Protein AF-A0A5C7ZBR4-F1 (afdb_monomer)

Sequence (123 aa):
MKKLVLSALCVSVFLFSCASVSDESISETSKISENQARTSSITKTTEMINFESALKKYLQNKPYFDDAKLKEESENELRLNATKLLVAIGAPESEIKENESNINTLIPFALKKYSAFLNAAKN

pLDDT: mean 80.07, std 23.07, range [38.62, 98.75]

Foldseek 3Di:
DDDDDDDDDDDDDDDDDDDDDDDDDDDDDDDPDPPPPPPPDDPDDPLRVQLVVLVVLLVVCVVVCVPVVSNVVSLVSNLVSLLVQCVVLPNDPVVNVVQSVDSVRSVVVSVVSVVVSSVVVRD

Nearest PDB structures (foldseek):
  2l7a-assembly1_A  TM=4.547E-01  e=4.548E+00  Mus musculus
  2cpt-assembly1_A  TM=4.479E-01  e=7.033E+00  Homo sapiens

Secondary structure (DSSP, 8-state):
---------------------------------S-----------HHHHHHHHHHHHHHHHGGGTTSHHHHHHHHHHHHHHHHHHHHHTT--HHHHHHHHT-HHHHHHHHHHHHHHHHHHTT-

Radius of gyration: 25.67 Å; Cα contacts (8 Å, |Δi|>4): 63; chains: 1; bounding box: 41×56×72 Å

Solvent-accessible surface area (backbone atoms only — not comparable to full-atom values): 7970 Å² total; per-residue (Å²): 138,89,80,86,84,85,86,85,86,86,83,86,84,82,85,87,77,88,81,90,82,88,84,90,76,94,74,95,71,92,76,80,71,94,72,75,70,83,69,74,76,74,81,76,51,71,44,54,52,46,27,54,51,31,49,51,50,36,64,69,45,54,89,54,46,86,41,62,65,63,38,52,53,37,51,52,51,30,44,55,27,40,51,52,28,38,56,74,73,66,52,57,68,68,64,48,64,77,24,61,86,44,67,85,49,29,54,62,48,42,53,53,55,50,52,52,50,57,57,57,75,65,111

Structure (mmCIF, N/CA/C/O backbone):
data_AF-A0A5C7ZBR4-F1
#
_entry.id   AF-A0A5C7ZBR4-F1
#
loop_
_atom_site.group_PDB
_atom_site.id
_atom_site.type_symbol
_atom_site.label_atom_id
_atom_site.label_alt_id
_atom_site.label_comp_id
_atom_site.label_asym_id
_atom_site.label_entity_id
_atom_site.label_seq_id
_atom_site.pdbx_PDB_ins_code
_atom_site.Cartn_x
_atom_site.Cartn_y
_atom_site.Cartn_z
_atom_site.occupancy
_atom_site.B_iso_or_equiv
_atom_site.auth_seq_id
_atom_site.auth_comp_id
_atom_site.auth_asym_id
_atom_site.auth_atom_id
_atom_site.pdbx_PDB_model_num
ATOM 1 N N . MET A 1 1 ? 25.510 33.690 -44.869 1.00 43.75 1 MET A N 1
ATOM 2 C CA . MET A 1 1 ? 25.964 32.973 -43.656 1.00 43.75 1 MET A CA 1
ATOM 3 C C . MET A 1 1 ? 25.174 33.511 -42.473 1.00 43.75 1 MET A C 1
ATOM 5 O O . MET A 1 1 ? 25.271 34.697 -42.199 1.00 43.75 1 MET A O 1
ATOM 9 N N . LYS A 1 2 ? 24.320 32.694 -41.845 1.00 45.31 2 LYS A N 1
ATOM 10 C CA . LYS A 1 2 ? 23.547 33.078 -40.653 1.00 45.31 2 LYS A CA 1
ATOM 11 C C . LYS A 1 2 ? 24.220 32.456 -39.430 1.00 45.31 2 LYS A C 1
ATOM 13 O O . LYS A 1 2 ? 24.332 31.237 -39.372 1.00 45.31 2 LYS A O 1
ATOM 18 N N . LYS A 1 3 ? 24.653 33.280 -38.476 1.00 46.91 3 LYS A N 1
ATOM 19 C CA . LYS A 1 3 ? 24.965 32.855 -37.106 1.00 46.91 3 LYS A CA 1
ATOM 20 C C . LYS A 1 3 ? 24.316 33.846 -36.142 1.00 46.91 3 LYS A C 1
ATOM 22 O O . LYS A 1 3 ? 24.817 34.940 -35.927 1.00 46.91 3 LYS A O 1
ATOM 27 N N . LEU A 1 4 ? 23.155 33.445 -35.636 1.00 48.69 4 LEU A N 1
ATOM 28 C CA . LEU A 1 4 ? 22.665 33.813 -34.311 1.00 48.69 4 LEU A CA 1
ATOM 29 C C . LEU A 1 4 ? 23.442 32.953 -33.306 1.00 48.69 4 LEU A C 1
ATOM 31 O O . LEU A 1 4 ? 23.674 31.791 -33.618 1.00 48.69 4 LEU A O 1
ATOM 35 N N . VAL A 1 5 ? 23.834 33.490 -32.151 1.00 53.19 5 VAL A N 1
ATOM 36 C CA . VAL A 1 5 ? 23.313 33.077 -30.832 1.00 53.19 5 VAL A CA 1
ATOM 37 C C . VAL A 1 5 ? 23.733 34.137 -29.805 1.00 53.19 5 VAL A C 1
ATOM 39 O O . VAL A 1 5 ? 24.883 34.554 -29.719 1.00 53.19 5 VAL A O 1
ATOM 42 N N . LEU A 1 6 ? 22.712 34.575 -29.081 1.00 47.19 6 LEU A N 1
ATOM 43 C CA . LEU A 1 6 ? 22.623 35.593 -28.050 1.00 47.19 6 LEU A CA 1
ATOM 44 C C . LEU A 1 6 ? 23.263 35.083 -26.743 1.00 47.19 6 LEU A C 1
ATOM 46 O O . LEU A 1 6 ? 22.857 34.041 -26.233 1.00 47.19 6 LEU A O 1
ATOM 50 N N . SER A 1 7 ? 24.246 35.797 -26.191 1.00 48.00 7 SER A N 1
ATOM 51 C CA . SER A 1 7 ? 24.806 35.511 -24.864 1.00 48.00 7 SER A CA 1
ATOM 52 C C . SER A 1 7 ? 23.963 36.194 -23.782 1.00 48.00 7 SER A C 1
ATOM 54 O O . SER A 1 7 ? 24.008 37.416 -23.646 1.00 48.00 7 SER A O 1
ATOM 56 N N . ALA A 1 8 ? 23.205 35.420 -23.006 1.00 54.12 8 ALA A N 1
ATOM 57 C CA . ALA A 1 8 ? 22.536 35.890 -21.796 1.00 54.12 8 ALA A CA 1
ATOM 58 C C . ALA A 1 8 ? 23.383 35.507 -20.573 1.00 54.12 8 ALA A C 1
ATOM 60 O O . ALA A 1 8 ? 23.456 34.337 -20.204 1.00 54.12 8 ALA A O 1
ATOM 61 N N . LEU A 1 9 ? 24.044 36.495 -19.968 1.00 43.78 9 LEU A N 1
ATOM 62 C CA . LEU A 1 9 ? 24.773 36.360 -18.709 1.00 43.78 9 LEU A CA 1
ATOM 63 C C . LEU A 1 9 ? 23.954 37.074 -17.621 1.00 43.78 9 LEU A C 1
ATOM 65 O O . LEU A 1 9 ? 23.946 38.300 -17.556 1.00 43.78 9 LEU A O 1
ATOM 69 N N . CYS A 1 10 ? 23.237 36.320 -16.788 1.00 52.84 10 CYS A N 1
ATOM 70 C CA . CYS A 1 10 ? 22.534 36.849 -15.617 1.00 52.84 10 CYS A CA 1
ATOM 71 C C . CYS A 1 10 ? 23.043 36.134 -14.367 1.00 52.84 10 CYS A C 1
ATOM 73 O O . CYS A 1 10 ? 22.626 35.017 -14.078 1.00 52.84 10 CYS A O 1
ATOM 75 N N . VAL A 1 11 ? 23.929 36.788 -13.615 1.00 47.16 11 VAL A N 1
ATOM 76 C CA . VAL A 1 11 ? 24.245 36.411 -12.233 1.00 47.16 11 VAL A CA 1
ATOM 77 C C . VAL A 1 11 ? 24.292 37.696 -11.414 1.00 47.16 11 VAL A C 1
ATOM 79 O O . VAL A 1 11 ? 25.316 38.368 -11.345 1.00 47.16 11 VAL A O 1
ATOM 82 N N . SER A 1 12 ? 23.162 38.072 -10.820 1.00 59.16 12 SER A N 1
ATOM 83 C CA . SER A 1 12 ? 23.120 39.088 -9.768 1.00 59.16 12 SER A CA 1
ATOM 84 C C . SER A 1 12 ? 23.246 38.385 -8.419 1.00 59.16 12 SER A C 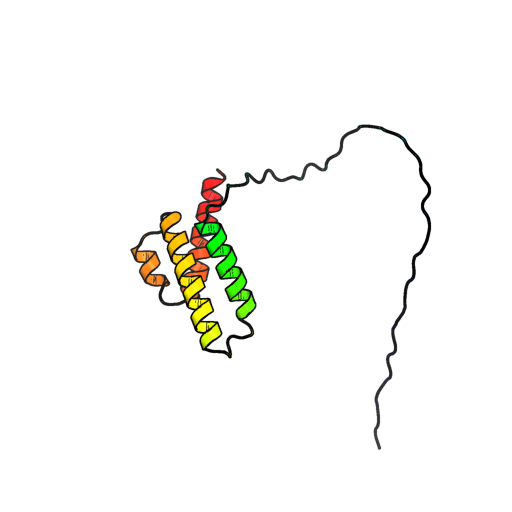1
ATOM 86 O O . SER A 1 12 ? 22.289 37.788 -7.925 1.00 59.16 12 SER A O 1
ATOM 88 N N . VAL A 1 13 ? 24.446 38.437 -7.847 1.00 54.09 13 VAL A N 1
ATOM 89 C CA . VAL A 1 13 ? 24.728 38.055 -6.462 1.00 54.09 13 VAL A CA 1
ATOM 90 C C . VAL A 1 13 ? 24.175 39.153 -5.550 1.00 54.09 13 VAL A C 1
ATOM 92 O O . VAL A 1 13 ? 24.708 40.259 -5.532 1.00 54.09 13 VAL A O 1
ATOM 95 N N . PHE A 1 14 ? 23.118 38.864 -4.791 1.00 52.59 14 PHE A N 1
ATOM 96 C CA . PHE A 1 14 ? 22.697 39.710 -3.672 1.00 52.59 14 PHE A CA 1
ATOM 97 C C . PHE A 1 14 ? 23.354 39.199 -2.387 1.00 52.59 14 PHE A C 1
ATOM 99 O O . PHE A 1 14 ? 22.960 38.172 -1.840 1.00 52.59 14 PHE A O 1
ATOM 106 N N . LEU A 1 15 ? 24.372 39.923 -1.920 1.00 53.72 15 LEU A N 1
ATOM 107 C CA . LEU A 1 15 ? 24.908 39.813 -0.566 1.00 53.72 15 LEU A CA 1
ATOM 108 C C . LEU A 1 15 ? 24.113 40.769 0.330 1.00 53.72 15 LEU A C 1
ATOM 110 O O . LEU A 1 15 ? 24.258 41.982 0.198 1.00 53.72 15 LEU A O 1
ATOM 114 N N . PHE A 1 16 ? 23.303 40.239 1.246 1.00 46.59 16 PHE A N 1
ATOM 115 C CA . PHE A 1 16 ? 22.821 41.009 2.392 1.00 46.59 16 PHE A CA 1
ATOM 116 C C . PHE A 1 16 ? 23.576 40.555 3.634 1.00 46.59 16 PHE A C 1
ATOM 118 O O . PHE A 1 16 ? 23.461 39.413 4.071 1.00 46.59 16 PHE A O 1
ATOM 125 N N . SER A 1 17 ? 24.371 41.477 4.165 1.00 44.19 17 SER A N 1
ATOM 126 C CA . SER A 1 17 ? 25.043 41.369 5.449 1.00 44.19 17 SER A CA 1
ATOM 127 C C . SER A 1 17 ? 24.625 42.552 6.321 1.00 44.19 17 SER A C 1
ATOM 129 O O . SER A 1 17 ? 24.421 43.651 5.802 1.00 44.19 17 SER A O 1
ATOM 131 N N . CYS A 1 18 ? 24.601 42.294 7.630 1.00 49.50 18 CYS A N 1
ATOM 132 C CA . CYS A 1 18 ? 24.458 43.220 8.762 1.00 49.50 18 CYS A CA 1
ATOM 133 C C . CYS A 1 18 ? 23.023 43.735 9.025 1.00 49.50 18 CYS A C 1
ATOM 135 O O . CYS A 1 18 ? 22.294 44.065 8.105 1.00 49.50 18 CYS A O 1
ATOM 137 N N . ALA A 1 19 ? 22.531 43.846 10.260 1.00 52.59 19 ALA A N 1
ATOM 138 C CA . ALA A 1 19 ? 23.201 43.915 11.554 1.00 52.59 19 ALA A CA 1
ATOM 139 C C . ALA A 1 19 ? 22.295 43.368 12.673 1.00 52.59 19 ALA A C 1
ATOM 141 O O . ALA A 1 19 ? 21.071 43.455 12.604 1.00 52.59 19 ALA A O 1
ATOM 142 N N . SER A 1 20 ? 22.914 42.847 13.726 1.00 59.03 20 SER A N 1
ATOM 143 C CA . SER A 1 20 ? 22.294 42.611 15.028 1.00 59.03 20 SER A CA 1
ATOM 144 C C . SER A 1 20 ? 22.244 43.909 15.841 1.00 59.03 20 SER A C 1
ATOM 146 O O . SER A 1 20 ? 23.280 44.550 16.017 1.00 59.03 20 SER A O 1
ATOM 148 N N . VAL A 1 21 ? 21.078 44.249 16.399 1.00 55.59 21 VAL A N 1
ATOM 149 C CA . VAL A 1 21 ? 20.973 45.078 17.609 1.00 55.59 21 VAL A CA 1
ATOM 150 C C . VAL A 1 21 ? 19.829 44.547 18.475 1.00 55.59 21 VAL A C 1
ATOM 152 O O . VAL A 1 21 ? 18.750 44.234 17.975 1.00 55.59 21 VAL A O 1
ATOM 155 N N . SER A 1 22 ? 20.139 44.361 19.752 1.00 53.97 22 SER A N 1
ATOM 156 C CA . SER A 1 22 ? 19.286 43.810 20.801 1.00 53.97 22 SER A CA 1
ATOM 157 C C . SER A 1 22 ? 18.257 44.828 21.288 1.00 53.97 22 SER A C 1
ATOM 159 O O . SER A 1 22 ? 18.590 46.004 21.381 1.00 53.97 22 SER A O 1
ATOM 161 N N . ASP A 1 23 ? 17.083 44.362 21.718 1.00 45.22 23 ASP A N 1
ATOM 162 C CA . ASP A 1 23 ? 16.461 44.894 22.933 1.00 45.22 23 ASP A CA 1
ATOM 163 C C . ASP A 1 23 ? 15.544 43.846 23.578 1.00 45.22 23 AS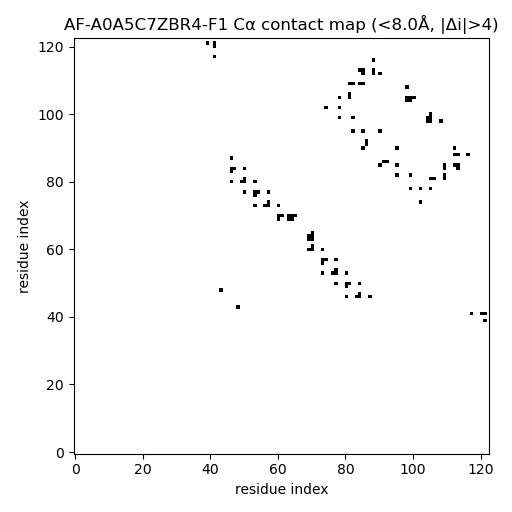P A C 1
ATOM 165 O O . ASP A 1 23 ? 14.766 43.155 22.917 1.00 45.22 23 ASP A O 1
ATOM 169 N N . GLU A 1 24 ? 15.70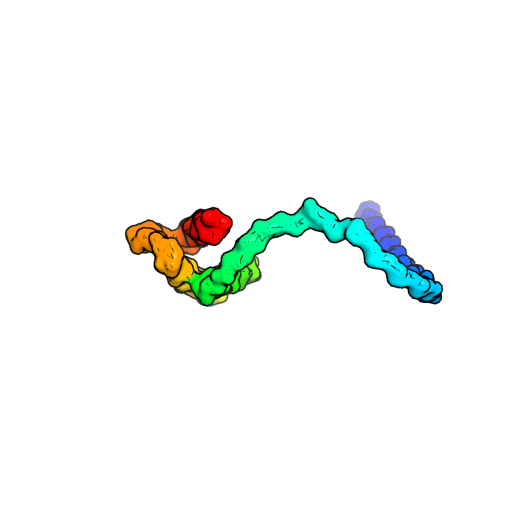2 43.702 24.887 1.00 52.59 24 GLU A N 1
ATOM 170 C CA . GLU A 1 24 ? 14.951 42.811 25.760 1.00 52.59 24 GLU A CA 1
ATOM 171 C C . GLU A 1 24 ? 13.662 43.516 26.197 1.00 52.59 24 GLU A C 1
ATOM 173 O O . GLU A 1 24 ? 13.703 44.589 26.788 1.00 52.59 24 GLU A O 1
ATOM 178 N N . SER A 1 25 ? 12.498 42.915 25.949 1.00 42.81 25 SER A N 1
ATOM 179 C CA . SER A 1 25 ? 11.339 43.112 26.825 1.00 42.81 25 SER A CA 1
ATOM 180 C C . SER A 1 25 ? 10.380 41.931 26.715 1.00 42.81 25 SER A C 1
ATOM 182 O O . SER A 1 25 ? 9.845 41.596 25.659 1.00 42.81 25 SER A O 1
ATOM 184 N N . ILE A 1 26 ? 10.191 41.273 27.854 1.00 52.34 26 ILE A N 1
ATOM 185 C CA . ILE A 1 26 ? 9.125 40.310 28.091 1.00 52.34 26 ILE A CA 1
ATOM 186 C C . ILE A 1 26 ? 7.799 41.073 28.022 1.00 52.34 26 ILE A C 1
ATOM 188 O O . ILE A 1 26 ? 7.562 41.984 28.814 1.00 52.34 26 ILE A O 1
ATOM 192 N N . SER A 1 27 ? 6.905 40.668 27.125 1.00 43.00 27 SER A N 1
ATOM 193 C CA . SER A 1 27 ? 5.474 40.880 27.318 1.00 43.00 27 SER A CA 1
ATOM 194 C C . SER A 1 27 ? 4.712 39.704 26.731 1.00 43.00 27 SER A C 1
ATOM 196 O O . SER A 1 27 ? 4.585 39.517 25.522 1.00 43.00 27 SER A O 1
ATOM 198 N N . GLU A 1 28 ? 4.261 38.861 27.644 1.00 50.53 28 GLU A N 1
ATOM 199 C CA . GLU A 1 28 ? 3.292 37.812 27.412 1.00 50.53 28 GLU A CA 1
ATOM 200 C C . GLU A 1 28 ? 1.980 38.470 26.962 1.00 50.53 28 GLU A C 1
ATOM 202 O O . GLU A 1 28 ? 1.319 39.160 27.734 1.00 50.53 28 GLU A O 1
ATOM 207 N N . THR A 1 29 ? 1.591 38.306 25.699 1.00 38.62 29 THR A N 1
ATOM 208 C CA . THR A 1 29 ? 0.176 38.362 25.309 1.00 38.62 29 THR A CA 1
ATOM 209 C C . THR A 1 29 ? -0.040 37.716 23.948 1.00 38.62 29 THR A C 1
ATOM 211 O O . THR A 1 29 ? 0.272 38.261 22.895 1.00 38.62 29 THR A O 1
ATOM 214 N N . SER A 1 30 ? -0.594 36.507 24.023 1.00 47.53 30 SER A N 1
ATOM 215 C CA . SER A 1 30 ? -1.668 35.984 23.180 1.00 47.53 30 SER A CA 1
ATOM 216 C C . SER A 1 30 ? -1.801 36.574 21.772 1.00 47.53 30 SER A C 1
ATOM 218 O O . SER A 1 30 ? -2.355 37.657 21.580 1.00 47.53 30 SER A O 1
ATOM 220 N N . LYS A 1 31 ? -1.373 35.775 20.791 1.00 44.34 31 LYS A N 1
ATOM 221 C CA . LYS A 1 31 ? -2.132 35.426 19.576 1.00 44.34 31 LYS A CA 1
ATOM 222 C C . LYS A 1 31 ? -1.364 34.332 18.838 1.00 44.34 31 LYS A C 1
ATOM 224 O O . LYS A 1 31 ? -0.792 34.536 17.770 1.00 44.34 31 LYS A O 1
ATOM 229 N N . ILE A 1 32 ? -1.342 33.142 19.440 1.00 42.53 32 ILE A N 1
ATOM 230 C CA . ILE A 1 32 ? -1.126 31.925 18.660 1.00 42.53 32 ILE A CA 1
ATOM 231 C C . ILE A 1 32 ? -2.352 31.833 17.760 1.00 42.53 32 ILE A C 1
ATOM 233 O O . ILE A 1 32 ? -3.463 31.623 18.234 1.00 42.53 32 ILE A O 1
ATOM 237 N N . SER A 1 33 ? -2.123 32.119 16.483 1.00 40.44 33 SER A N 1
ATOM 238 C CA . SER A 1 33 ? -3.060 31.949 15.382 1.00 40.44 33 SER A CA 1
ATOM 239 C C . SER A 1 33 ? -3.931 30.707 15.598 1.00 40.44 33 SER A C 1
ATOM 241 O O . SER A 1 33 ? -3.435 29.577 15.609 1.00 40.44 33 SER A O 1
ATOM 243 N N . GLU A 1 34 ? -5.229 30.942 15.792 1.00 42.47 34 GLU A N 1
ATOM 244 C CA . GLU A 1 34 ? -6.303 29.952 15.840 1.00 42.47 34 GLU A CA 1
ATOM 245 C C . GLU A 1 34 ? -6.469 29.293 14.464 1.00 42.47 34 GLU A C 1
ATOM 247 O O . GLU A 1 34 ? -7.444 29.505 13.753 1.00 42.47 34 GLU A O 1
ATOM 252 N N . ASN A 1 35 ? -5.479 28.512 14.045 1.00 44.00 35 ASN A N 1
ATOM 253 C CA . ASN A 1 35 ? -5.615 27.612 12.905 1.00 44.00 35 ASN A CA 1
ATOM 254 C C . ASN A 1 35 ? -4.774 26.345 13.057 1.00 44.00 35 ASN A C 1
ATOM 256 O O . ASN A 1 35 ? -4.468 25.658 12.081 1.00 44.00 35 ASN A O 1
ATOM 260 N N . GLN A 1 36 ? -4.449 25.972 14.298 1.00 42.41 36 GLN A N 1
ATOM 261 C CA . GLN A 1 36 ? -4.124 24.587 14.593 1.00 42.41 36 GLN A CA 1
ATOM 262 C C . GLN A 1 36 ? -5.434 23.801 14.548 1.00 42.41 36 GLN A C 1
ATOM 264 O O . GLN A 1 36 ? -6.057 23.515 15.571 1.00 42.41 36 GLN A O 1
ATOM 269 N N . ALA A 1 37 ? -5.875 23.498 13.322 1.00 44.38 37 ALA A N 1
ATOM 270 C CA . ALA A 1 37 ? -6.864 22.473 13.062 1.00 44.38 37 ALA A CA 1
ATOM 271 C C . ALA A 1 37 ? -6.500 21.287 13.952 1.00 44.38 37 ALA A C 1
ATOM 273 O O . ALA A 1 37 ? -5.393 20.750 13.858 1.00 44.38 37 ALA A O 1
ATOM 274 N N . ARG A 1 38 ? -7.403 20.966 14.878 1.00 43.62 38 ARG A N 1
ATOM 275 C CA . ARG A 1 38 ? -7.296 19.856 15.817 1.00 43.62 38 ARG A CA 1
ATOM 276 C C . ARG A 1 38 ? -7.168 18.580 14.987 1.00 43.62 38 ARG A C 1
ATOM 278 O O . ARG A 1 38 ? -8.147 17.926 14.647 1.00 43.62 38 ARG A O 1
ATOM 285 N N . THR A 1 39 ? -5.951 18.257 14.581 1.00 46.38 39 THR A N 1
ATOM 286 C CA . THR A 1 39 ? -5.634 16.960 14.018 1.00 46.38 39 THR A CA 1
ATOM 287 C C . THR A 1 39 ? -5.608 16.044 15.223 1.00 46.38 39 THR A C 1
ATOM 289 O O . THR A 1 39 ? -4.646 16.014 15.981 1.00 46.38 39 THR A O 1
ATOM 292 N N . SER A 1 40 ? -6.722 15.352 15.461 1.00 52.41 40 SER A N 1
ATOM 293 C CA . SER A 1 40 ? -6.682 14.114 16.231 1.00 52.41 40 SER A CA 1
ATOM 294 C C . SER A 1 40 ? -5.607 13.251 15.571 1.00 52.41 40 SER A C 1
ATOM 296 O O . SER A 1 40 ? -5.785 12.778 14.441 1.00 52.41 40 SER A O 1
ATOM 298 N N . SER A 1 41 ? -4.418 13.190 16.177 1.00 62.78 41 SER A N 1
ATOM 299 C CA . SER A 1 41 ? -3.325 12.403 15.631 1.00 62.78 41 SER A CA 1
ATOM 300 C C . SER A 1 41 ? -3.615 10.960 16.001 1.00 62.78 41 SER A C 1
ATOM 302 O O . SER A 1 41 ? -3.350 10.533 17.123 1.00 62.78 41 SER A O 1
ATOM 304 N N . ILE A 1 42 ? -4.194 10.211 15.069 1.00 73.56 42 ILE A N 1
ATOM 305 C CA . ILE A 1 42 ? -4.254 8.760 15.204 1.00 73.56 42 ILE A CA 1
ATOM 306 C C . ILE A 1 42 ? -2.808 8.273 15.321 1.00 73.56 42 ILE A C 1
ATOM 308 O O . ILE A 1 42 ? -1.988 8.538 14.436 1.00 73.56 42 ILE A O 1
ATOM 312 N N . THR A 1 43 ? -2.484 7.579 16.411 1.00 87.56 43 THR A N 1
ATOM 313 C CA . THR A 1 43 ? -1.216 6.859 16.519 1.00 87.56 43 THR A CA 1
ATOM 314 C C . THR A 1 43 ? -1.179 5.811 15.410 1.00 87.56 43 THR A C 1
ATOM 316 O O . THR A 1 43 ? -1.993 4.889 15.394 1.00 87.56 43 THR A O 1
ATOM 319 N N . LYS A 1 44 ? -0.270 5.978 14.443 1.00 89.88 44 LYS A N 1
ATOM 320 C CA . LYS A 1 44 ? -0.144 5.053 13.311 1.00 89.88 44 LYS A CA 1
ATOM 321 C C . LYS A 1 44 ? 0.328 3.685 13.796 1.00 89.88 44 LYS A C 1
ATOM 323 O O . LYS A 1 44 ? 1.245 3.604 14.611 1.00 89.88 44 LYS A O 1
ATOM 328 N N . THR A 1 45 ? -0.261 2.622 13.254 1.00 95.00 45 THR A N 1
ATOM 329 C CA . THR A 1 45 ? 0.233 1.259 13.477 1.00 95.00 45 THR A CA 1
ATOM 330 C C . THR A 1 45 ? 1.492 0.997 12.650 1.00 95.00 45 THR A C 1
ATOM 332 O O . THR A 1 45 ? 1.805 1.727 11.703 1.00 95.00 45 THR A O 1
ATOM 335 N N . THR A 1 46 ? 2.210 -0.076 12.976 1.00 97.62 46 THR A N 1
ATOM 336 C C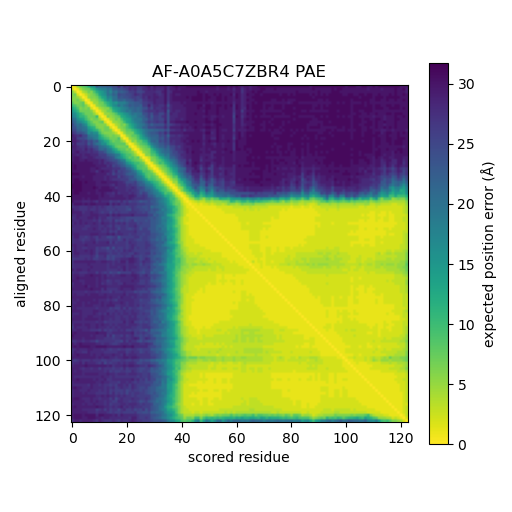A . THR A 1 46 ? 3.383 -0.519 12.214 1.00 97.62 46 THR A CA 1
ATOM 337 C C . THR A 1 46 ? 3.042 -0.790 10.746 1.00 97.62 46 THR A C 1
ATOM 339 O O . THR A 1 46 ? 3.796 -0.399 9.861 1.00 97.62 46 THR A O 1
ATOM 342 N N . GLU A 1 47 ? 1.887 -1.388 10.457 1.00 98.25 47 GLU A N 1
ATOM 343 C CA . GLU A 1 47 ? 1.434 -1.689 9.095 1.00 98.25 47 GLU A CA 1
ATOM 344 C C . GLU A 1 47 ? 1.179 -0.417 8.282 1.00 98.25 47 GLU A C 1
ATOM 346 O O . GLU A 1 47 ? 1.524 -0.369 7.103 1.00 98.25 47 GLU A O 1
ATOM 351 N N . MET A 1 48 ? 0.642 0.635 8.911 1.00 97.88 48 MET A N 1
ATOM 352 C CA . MET A 1 48 ? 0.467 1.941 8.266 1.00 97.88 48 MET A CA 1
ATOM 353 C C . MET A 1 48 ? 1.810 2.556 7.886 1.00 97.88 48 MET A C 1
ATOM 355 O O . MET A 1 48 ? 1.997 2.986 6.751 1.00 97.88 48 MET A O 1
ATOM 359 N N . ILE A 1 49 ? 2.756 2.561 8.826 1.00 97.88 49 ILE A N 1
ATOM 360 C CA . ILE A 1 49 ? 4.097 3.114 8.614 1.00 97.88 49 ILE A CA 1
ATOM 361 C C . ILE A 1 49 ? 4.823 2.338 7.507 1.00 97.88 49 ILE A C 1
ATOM 363 O O . ILE A 1 49 ? 5.414 2.939 6.609 1.00 97.88 49 ILE A O 1
ATOM 367 N N . ASN A 1 50 ? 4.743 1.006 7.532 1.00 98.56 50 ASN A N 1
ATOM 368 C CA . ASN A 1 50 ? 5.387 0.148 6.542 1.00 98.56 50 ASN A CA 1
ATOM 369 C C . ASN A 1 50 ? 4.792 0.336 5.142 1.00 98.56 50 ASN A C 1
ATOM 371 O O . ASN A 1 50 ? 5.543 0.423 4.171 1.00 98.56 50 ASN A O 1
ATOM 375 N N . PHE A 1 51 ? 3.466 0.449 5.026 1.00 98.62 51 PHE A N 1
ATOM 376 C CA . PHE A 1 51 ? 2.815 0.749 3.752 1.00 98.62 51 PHE A CA 1
ATOM 377 C C . PHE A 1 51 ? 3.218 2.122 3.207 1.00 98.62 51 PHE A C 1
ATOM 379 O O . PHE A 1 51 ? 3.593 2.221 2.042 1.00 98.62 51 PHE A O 1
ATOM 386 N N . GLU A 1 52 ? 3.194 3.174 4.032 1.00 98.31 52 GLU A N 1
ATOM 387 C CA . GLU A 1 52 ? 3.607 4.520 3.614 1.00 98.31 52 GLU A CA 1
ATOM 388 C C . GLU A 1 52 ? 5.068 4.553 3.151 1.00 98.31 52 GLU A C 1
ATOM 390 O O . GLU A 1 52 ? 5.386 5.169 2.131 1.00 98.31 52 GLU A O 1
ATOM 395 N N . SER A 1 53 ? 5.950 3.858 3.874 1.00 98.50 53 SER A N 1
ATOM 396 C CA . SER A 1 53 ? 7.365 3.729 3.521 1.00 98.50 53 SER A CA 1
ATOM 397 C C . SER A 1 53 ? 7.552 2.998 2.188 1.00 98.50 53 SER A C 1
ATOM 399 O O . SER A 1 53 ? 8.224 3.512 1.290 1.00 98.50 53 SER A O 1
ATOM 401 N N . ALA A 1 54 ? 6.895 1.847 2.013 1.00 98.56 54 ALA A N 1
ATOM 402 C CA . ALA A 1 54 ? 6.958 1.066 0.780 1.00 98.56 54 ALA A CA 1
ATOM 403 C C . ALA A 1 54 ? 6.38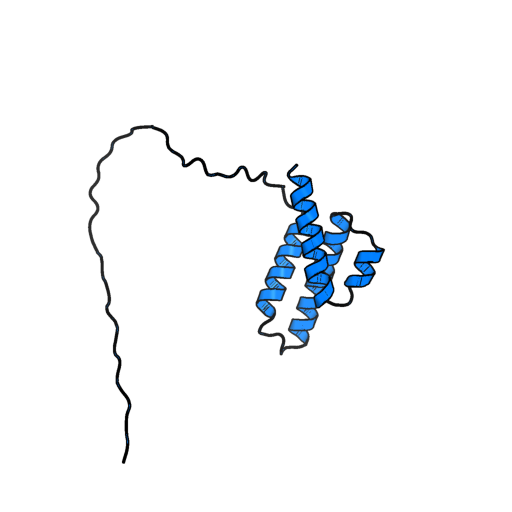1 1.837 -0.419 1.00 98.56 54 ALA A C 1
ATOM 405 O O . ALA A 1 54 ? 6.978 1.848 -1.494 1.00 98.56 54 ALA A O 1
ATOM 406 N N . LEU A 1 55 ? 5.260 2.544 -0.235 1.00 98.69 55 LEU A N 1
ATOM 407 C CA . LEU A 1 55 ? 4.656 3.377 -1.275 1.00 98.69 55 LEU A CA 1
ATOM 408 C C . LEU A 1 55 ? 5.582 4.527 -1.673 1.00 98.69 55 LEU A C 1
ATOM 410 O O . LEU A 1 55 ? 5.775 4.781 -2.862 1.00 98.69 55 LEU A O 1
ATOM 414 N N . LYS A 1 56 ? 6.192 5.205 -0.695 1.00 98.62 56 LYS A N 1
ATOM 415 C CA . LYS A 1 56 ? 7.172 6.261 -0.957 1.00 98.62 56 LYS A CA 1
ATOM 416 C C . LYS A 1 56 ? 8.348 5.722 -1.770 1.00 98.62 56 LYS A C 1
ATOM 418 O O . LYS A 1 56 ? 8.684 6.312 -2.794 1.00 98.62 56 LYS A O 1
ATOM 423 N N . LYS A 1 57 ? 8.930 4.595 -1.350 1.00 98.31 57 LYS A N 1
ATOM 424 C CA . LYS A 1 57 ? 10.050 3.949 -2.046 1.00 98.31 57 LYS A CA 1
ATOM 425 C C . LYS A 1 57 ? 9.674 3.548 -3.475 1.00 98.31 57 LYS A C 1
ATOM 427 O O . LYS A 1 57 ? 10.406 3.868 -4.405 1.00 98.31 57 LYS A O 1
ATOM 432 N N . TYR A 1 58 ? 8.503 2.941 -3.672 1.00 98.50 58 TYR A N 1
ATOM 433 C CA . TYR A 1 58 ? 7.990 2.595 -4.999 1.00 98.50 58 TYR A CA 1
ATOM 434 C C . TYR A 1 58 ? 7.883 3.820 -5.916 1.00 98.50 58 TYR A C 1
ATOM 436 O O . TYR A 1 58 ? 8.362 3.793 -7.048 1.00 98.50 58 TYR A O 1
ATOM 444 N N . LEU A 1 59 ? 7.300 4.921 -5.429 1.00 98.19 59 LEU A N 1
ATOM 445 C CA . LEU A 1 59 ? 7.153 6.152 -6.211 1.00 98.19 59 LEU A CA 1
ATOM 446 C C . LEU A 1 59 ? 8.502 6.807 -6.534 1.00 98.19 59 LEU A C 1
ATOM 448 O O . LEU A 1 59 ? 8.660 7.352 -7.625 1.00 98.19 59 LEU A O 1
ATOM 452 N N . GLN A 1 60 ? 9.467 6.733 -5.616 1.00 98.25 60 GLN A N 1
ATOM 453 C CA . GLN A 1 60 ? 10.831 7.223 -5.828 1.00 98.25 60 GLN A CA 1
ATOM 454 C C . GLN A 1 60 ? 11.601 6.382 -6.851 1.00 98.25 60 GLN A C 1
ATOM 456 O O . GLN A 1 60 ? 12.346 6.943 -7.650 1.00 98.25 60 GLN A O 1
ATOM 461 N N . ASN A 1 61 ? 11.393 5.063 -6.861 1.00 98.19 61 ASN A N 1
ATOM 462 C CA . ASN A 1 61 ? 12.048 4.156 -7.801 1.00 98.19 61 ASN A CA 1
ATOM 463 C C . ASN A 1 61 ? 11.381 4.142 -9.184 1.00 98.19 61 ASN A C 1
ATOM 465 O O . ASN A 1 61 ? 12.031 3.783 -10.160 1.00 98.19 61 ASN A O 1
ATOM 469 N N . LYS A 1 62 ? 10.111 4.558 -9.294 1.00 96.62 62 LYS A N 1
ATOM 470 C CA . LYS A 1 62 ? 9.312 4.504 -10.532 1.00 96.62 62 LYS A CA 1
ATOM 471 C C . LYS A 1 62 ? 9.990 5.081 -11.791 1.00 96.62 62 LYS A C 1
ATOM 473 O O . LYS A 1 62 ? 9.786 4.502 -12.857 1.00 96.62 62 LYS A O 1
ATOM 478 N N . PRO A 1 63 ? 10.773 6.178 -11.734 1.00 98.06 63 PRO A N 1
ATOM 479 C CA . PRO A 1 63 ? 11.515 6.680 -12.896 1.00 98.06 63 PRO A CA 1
ATOM 480 C C . PRO A 1 63 ? 12.619 5.743 -13.415 1.00 98.06 63 PRO A C 1
ATOM 482 O O . PRO A 1 63 ? 13.052 5.924 -14.546 1.00 98.06 63 PRO A O 1
ATOM 485 N N . TYR A 1 64 ? 13.050 4.766 -12.612 1.00 97.62 64 TYR A N 1
ATOM 486 C CA . TYR A 1 64 ? 14.153 3.829 -12.877 1.00 97.62 64 TYR A CA 1
ATOM 487 C C . TYR A 1 64 ? 13.663 2.394 -13.150 1.00 97.62 64 TYR A C 1
ATOM 489 O O . TYR A 1 64 ? 14.390 1.420 -12.974 1.00 97.62 64 TYR A O 1
ATOM 497 N N . PHE A 1 65 ? 12.388 2.229 -13.512 1.00 97.44 65 PHE A N 1
ATOM 498 C CA . PHE A 1 65 ? 11.781 0.917 -13.781 1.00 97.44 65 PHE A CA 1
ATOM 499 C C . PHE A 1 65 ? 12.108 0.352 -15.172 1.00 97.44 65 PHE A C 1
ATOM 501 O O . PHE A 1 65 ? 11.498 -0.630 -15.599 1.00 97.44 65 PHE A O 1
ATOM 508 N N . ASP A 1 66 ? 13.061 0.958 -15.877 1.00 97.44 66 ASP A N 1
ATOM 509 C CA . ASP A 1 66 ? 13.797 0.307 -16.956 1.00 97.44 66 ASP A CA 1
ATOM 510 C C . ASP A 1 66 ? 14.673 -0.846 -16.426 1.00 97.44 66 ASP A C 1
ATOM 512 O O . ASP A 1 66 ? 14.862 -1.838 -17.131 1.00 97.44 66 ASP A O 1
ATOM 516 N N . ASP A 1 67 ? 15.103 -0.788 -15.158 1.00 97.81 67 ASP A N 1
ATOM 517 C CA . ASP A 1 67 ? 15.633 -1.946 -14.435 1.00 97.81 67 ASP A CA 1
ATOM 518 C C . ASP A 1 67 ? 14.483 -2.865 -13.973 1.00 97.81 67 ASP A C 1
ATOM 520 O O . ASP A 1 67 ? 13.733 -2.572 -13.033 1.00 97.81 67 ASP A O 1
ATOM 524 N N . ALA A 1 68 ? 14.353 -4.015 -14.643 1.00 97.69 68 ALA A N 1
ATOM 525 C CA . ALA A 1 68 ? 13.314 -5.002 -14.363 1.00 97.69 68 ALA A CA 1
ATOM 526 C C . ALA A 1 68 ? 13.401 -5.590 -12.945 1.00 97.69 68 ALA A C 1
ATOM 528 O O . ALA A 1 68 ? 12.364 -5.858 -12.337 1.00 97.69 68 ALA A O 1
ATOM 529 N N . LYS A 1 69 ? 14.614 -5.759 -12.403 1.00 97.94 69 LYS A N 1
ATOM 530 C CA . LYS A 1 69 ? 14.820 -6.310 -11.062 1.00 97.94 69 LYS A CA 1
ATOM 531 C C . LYS A 1 69 ? 14.409 -5.291 -10.004 1.00 97.94 69 LYS A C 1
ATOM 533 O O . LYS A 1 69 ? 13.660 -5.632 -9.092 1.00 97.94 69 LYS A O 1
ATOM 538 N N . LEU A 1 70 ? 14.828 -4.033 -10.158 1.00 98.06 70 LEU A N 1
ATOM 539 C CA . LEU A 1 70 ? 14.419 -2.949 -9.260 1.00 98.06 70 LEU A CA 1
ATOM 540 C C . LEU A 1 70 ? 12.897 -2.774 -9.251 1.00 98.06 70 LEU A C 1
ATOM 542 O O . LEU A 1 70 ? 12.296 -2.570 -8.190 1.00 98.06 70 LEU A O 1
ATOM 546 N N . LYS A 1 71 ? 12.273 -2.860 -10.431 1.00 98.12 71 LYS A N 1
ATOM 547 C CA . LYS A 1 71 ? 10.818 -2.820 -10.577 1.00 98.12 71 LYS A CA 1
ATOM 548 C C . LYS A 1 71 ? 10.154 -3.971 -9.823 1.00 98.12 71 LYS A C 1
ATOM 550 O O . LYS A 1 71 ? 9.282 -3.713 -8.998 1.00 98.12 71 LYS A O 1
ATOM 555 N N . GLU A 1 72 ? 10.569 -5.211 -10.075 1.00 98.00 72 GLU A N 1
ATOM 556 C CA . GLU A 1 72 ? 9.997 -6.401 -9.434 1.00 98.00 72 GLU A CA 1
ATOM 557 C C . GLU A 1 72 ? 10.135 -6.350 -7.905 1.00 98.00 72 GLU A C 1
ATOM 559 O O . GLU A 1 72 ? 9.161 -6.571 -7.185 1.00 98.00 72 GLU A O 1
ATOM 564 N N . GLU A 1 73 ? 11.315 -5.994 -7.392 1.00 98.19 73 GLU A N 1
ATOM 565 C CA . GLU A 1 73 ? 11.556 -5.851 -5.953 1.00 98.19 73 GLU A CA 1
ATOM 566 C C . GLU A 1 73 ? 10.660 -4.769 -5.334 1.00 98.19 73 GLU A C 1
ATOM 568 O O . GLU A 1 73 ? 10.041 -4.994 -4.291 1.00 98.19 73 GLU A O 1
ATOM 573 N N . SER A 1 74 ? 10.534 -3.617 -6.003 1.00 98.19 74 SER A N 1
ATOM 574 C CA . SER A 1 74 ? 9.691 -2.508 -5.541 1.00 98.19 74 SER A CA 1
ATOM 575 C C . SER A 1 74 ? 8.200 -2.871 -5.557 1.00 98.19 74 SER A C 1
ATOM 577 O O . SER A 1 74 ? 7.470 -2.522 -4.628 1.00 98.19 74 SER A O 1
ATOM 579 N N . GLU A 1 75 ? 7.731 -3.575 -6.592 1.00 98.31 75 GLU A N 1
ATOM 580 C CA . GLU A 1 75 ? 6.347 -4.053 -6.693 1.00 98.31 75 GLU A CA 1
ATOM 581 C C . GLU A 1 75 ? 6.036 -5.115 -5.631 1.00 98.31 75 GLU A C 1
ATOM 583 O O . GLU A 1 75 ? 4.982 -5.053 -4.998 1.00 98.31 75 GLU A O 1
ATOM 588 N N . ASN A 1 76 ? 6.950 -6.057 -5.390 1.00 98.38 76 ASN A N 1
ATOM 589 C CA . ASN A 1 76 ? 6.783 -7.107 -4.386 1.00 98.38 76 ASN A CA 1
ATOM 590 C C . ASN A 1 76 ? 6.754 -6.544 -2.960 1.00 98.38 76 ASN A C 1
ATOM 592 O O . ASN A 1 76 ? 5.884 -6.915 -2.167 1.00 98.38 76 ASN A O 1
ATOM 596 N N . GLU A 1 77 ? 7.660 -5.617 -2.636 1.00 98.44 77 GLU A N 1
ATOM 597 C CA . GLU A 1 77 ? 7.683 -4.944 -1.335 1.00 98.44 77 GLU A CA 1
ATOM 598 C C . GLU A 1 77 ? 6.400 -4.138 -1.099 1.00 98.44 77 GLU A C 1
ATOM 600 O O . GLU A 1 77 ? 5.793 -4.229 -0.026 1.00 98.44 77 GLU A O 1
ATOM 605 N N . LEU A 1 78 ? 5.944 -3.383 -2.103 1.00 98.56 78 LEU A N 1
ATOM 606 C CA . LEU A 1 78 ? 4.699 -2.628 -2.004 1.00 98.56 78 LEU A CA 1
ATOM 607 C C . LEU A 1 78 ? 3.487 -3.552 -1.863 1.00 98.56 78 LEU A C 1
ATOM 609 O O . LEU A 1 78 ? 2.644 -3.304 -1.002 1.00 98.56 78 LEU A O 1
ATOM 613 N N . ARG A 1 79 ? 3.416 -4.634 -2.648 1.00 98.56 79 ARG A N 1
ATOM 614 C CA . ARG A 1 79 ? 2.330 -5.620 -2.579 1.00 98.56 79 ARG A CA 1
ATOM 615 C C . ARG A 1 79 ? 2.216 -6.225 -1.185 1.00 98.56 79 ARG A C 1
ATOM 617 O O . ARG A 1 79 ? 1.140 -6.199 -0.596 1.00 98.56 79 ARG A O 1
ATOM 624 N N . LEU A 1 80 ? 3.332 -6.690 -0.621 1.00 98.38 80 LEU A N 1
ATOM 625 C CA . LEU A 1 80 ? 3.367 -7.273 0.720 1.00 98.38 80 LEU A CA 1
ATOM 626 C C . LEU A 1 80 ? 2.831 -6.304 1.783 1.00 98.38 80 LEU A C 1
ATOM 628 O O . LEU A 1 80 ? 2.003 -6.682 2.614 1.00 98.38 80 LEU A O 1
ATOM 632 N N . ASN A 1 81 ? 3.307 -5.058 1.771 1.00 98.75 81 ASN A N 1
ATOM 633 C CA . ASN A 1 81 ? 2.937 -4.078 2.789 1.00 98.75 81 ASN A CA 1
ATOM 634 C C . ASN A 1 81 ? 1.512 -3.538 2.599 1.00 98.75 81 ASN A C 1
ATOM 636 O O . ASN A 1 81 ? 0.816 -3.318 3.588 1.00 98.75 81 ASN A O 1
ATOM 640 N N . ALA A 1 82 ? 1.043 -3.395 1.356 1.00 98.69 82 ALA A N 1
ATOM 641 C CA . ALA A 1 82 ? -0.344 -3.046 1.061 1.00 98.69 82 ALA A CA 1
ATOM 642 C C . ALA A 1 82 ? -1.310 -4.132 1.551 1.00 98.69 82 ALA A C 1
ATOM 644 O O . ALA A 1 82 ? -2.275 -3.814 2.243 1.00 98.69 82 ALA A O 1
ATOM 645 N N . THR A 1 83 ? -1.028 -5.409 1.271 1.00 98.38 83 THR A N 1
ATOM 646 C CA . THR A 1 83 ? -1.853 -6.531 1.742 1.00 98.38 83 THR A CA 1
ATOM 647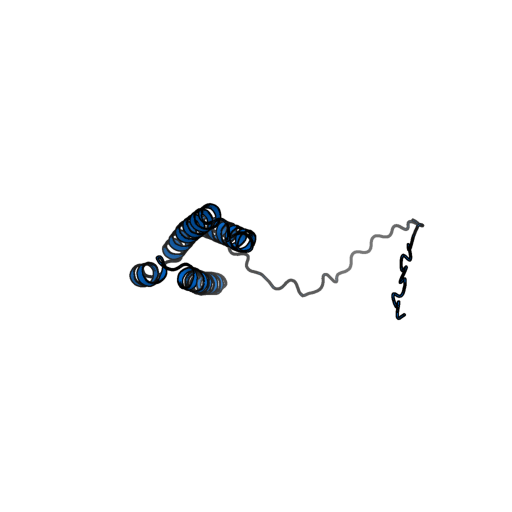 C C . THR A 1 83 ? -1.882 -6.609 3.269 1.00 98.38 83 THR A C 1
ATOM 649 O O . THR A 1 83 ? -2.959 -6.725 3.850 1.00 98.38 83 THR A O 1
ATOM 652 N N . LYS A 1 84 ? -0.732 -6.465 3.946 1.00 98.44 84 LYS A N 1
ATOM 653 C CA . LYS A 1 84 ? -0.677 -6.431 5.420 1.00 98.44 84 LYS A CA 1
ATOM 654 C C . LYS A 1 84 ? -1.508 -5.294 6.010 1.00 98.44 84 LYS A C 1
ATOM 656 O O . LYS A 1 84 ? -2.261 -5.527 6.952 1.00 98.44 84 LYS A O 1
ATOM 661 N N . LEU A 1 85 ? -1.406 -4.089 5.444 1.00 98.62 85 LEU A N 1
ATOM 662 C CA . LEU A 1 85 ? -2.228 -2.959 5.871 1.00 98.62 85 LEU A CA 1
ATOM 663 C C . LEU A 1 85 ? -3.716 -3.250 5.674 1.00 98.62 85 LEU A C 1
ATOM 665 O O . LEU A 1 85 ? -4.493 -3.040 6.598 1.00 98.62 85 LEU A O 1
ATOM 669 N N . LEU A 1 86 ? -4.106 -3.734 4.492 1.00 98.56 86 LEU A N 1
ATOM 670 C CA . LEU A 1 86 ? -5.495 -4.038 4.148 1.00 98.56 86 LEU A CA 1
ATOM 671 C C . LEU A 1 86 ? -6.118 -5.049 5.116 1.00 98.56 86 LEU A C 1
ATOM 673 O O . LEU A 1 86 ? -7.233 -4.826 5.584 1.00 98.56 86 LEU A O 1
ATOM 677 N N . VAL A 1 87 ? -5.384 -6.105 5.472 1.00 98.12 87 VAL A N 1
ATOM 678 C CA . VAL A 1 87 ? -5.806 -7.063 6.503 1.00 98.12 87 VAL A CA 1
ATOM 679 C C . VAL A 1 87 ? -5.940 -6.375 7.865 1.00 98.12 87 VAL A C 1
ATOM 681 O O . VAL A 1 87 ? -6.966 -6.524 8.524 1.00 98.12 87 VAL A O 1
ATOM 684 N N . ALA A 1 88 ? -4.947 -5.578 8.273 1.00 97.44 88 ALA A N 1
ATOM 685 C CA . ALA A 1 88 ? -4.939 -4.911 9.577 1.00 97.44 88 ALA A CA 1
ATOM 686 C C . ALA A 1 88 ? -6.089 -3.904 9.761 1.00 97.44 88 ALA A C 1
ATOM 688 O O . ALA A 1 88 ? -6.594 -3.749 10.869 1.00 97.44 88 ALA A O 1
ATOM 689 N N . ILE A 1 89 ? -6.529 -3.243 8.685 1.00 96.50 89 ILE A N 1
ATOM 690 C CA . ILE A 1 89 ? -7.670 -2.310 8.712 1.00 96.50 89 ILE A CA 1
ATOM 691 C C . ILE A 1 89 ? -9.019 -2.986 8.419 1.00 96.50 89 ILE A C 1
ATOM 693 O O . ILE A 1 89 ? -10.028 -2.295 8.287 1.00 96.50 89 ILE A O 1
ATOM 697 N N . GLY A 1 90 ? -9.050 -4.319 8.304 1.00 96.75 90 GLY A N 1
ATOM 698 C CA . GLY A 1 90 ? -10.279 -5.100 8.154 1.00 96.75 90 GLY A CA 1
ATOM 699 C C . GLY A 1 90 ? -10.900 -5.076 6.755 1.00 96.75 90 GLY A C 1
ATOM 700 O O . GLY A 1 90 ? -12.118 -5.197 6.627 1.00 96.75 90 GLY A O 1
ATOM 701 N N . ALA A 1 91 ? -10.108 -4.901 5.692 1.00 97.44 91 ALA A N 1
ATOM 702 C CA . ALA A 1 91 ? -10.617 -5.046 4.329 1.00 97.44 91 ALA A CA 1
ATOM 703 C C . ALA A 1 91 ? -10.997 -6.519 4.034 1.00 97.44 91 ALA A C 1
ATOM 705 O O . ALA A 1 91 ? -10.272 -7.422 4.458 1.00 97.44 91 ALA A O 1
ATOM 706 N N . PRO A 1 92 ? -12.095 -6.791 3.297 1.00 96.69 92 PRO A N 1
ATOM 707 C CA . PRO A 1 92 ? -12.510 -8.161 2.993 1.00 96.69 92 PRO A CA 1
ATOM 708 C C . PRO A 1 92 ? -11.466 -8.924 2.173 1.00 96.69 92 PRO A C 1
ATOM 710 O O . PRO A 1 92 ? -10.961 -8.412 1.176 1.00 96.69 92 PRO A O 1
ATOM 713 N N . GLU A 1 93 ? -11.193 -10.176 2.547 1.00 95.81 93 GLU A N 1
ATOM 714 C CA . GLU A 1 93 ? -10.183 -11.013 1.882 1.00 95.81 93 GLU A CA 1
ATOM 715 C C . GLU A 1 93 ? -10.464 -11.201 0.382 1.00 95.81 93 GLU A C 1
ATOM 717 O O . GLU A 1 93 ? -9.535 -11.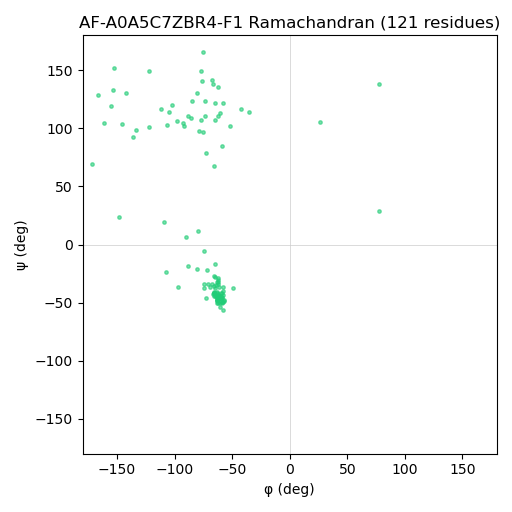200 -0.423 1.00 95.81 93 GLU A O 1
ATOM 722 N N . SER A 1 94 ? -11.739 -11.309 -0.012 1.00 96.75 94 SER A N 1
ATOM 723 C CA . SER A 1 94 ? -12.137 -11.400 -1.422 1.00 96.75 94 SER A CA 1
ATOM 724 C C . SER A 1 94 ? -11.710 -10.165 -2.219 1.00 96.75 94 SER A C 1
ATOM 726 O O . SER A 1 94 ? -11.102 -10.301 -3.275 1.00 96.75 94 SER A O 1
ATOM 728 N N . GLU A 1 95 ? -11.940 -8.964 -1.678 1.00 96.31 95 GLU A N 1
ATOM 729 C CA . GLU A 1 95 ? -11.542 -7.709 -2.325 1.00 96.31 95 GLU A CA 1
ATOM 730 C C . GLU A 1 95 ? -10.013 -7.562 -2.381 1.00 96.31 95 GLU A C 1
ATOM 732 O O . GLU A 1 95 ? -9.475 -7.020 -3.345 1.00 96.31 95 GLU A O 1
ATOM 737 N N . ILE A 1 96 ? -9.289 -8.057 -1.370 1.00 96.94 96 ILE A N 1
ATOM 738 C CA . ILE A 1 96 ? -7.819 -8.067 -1.384 1.00 96.94 96 ILE A CA 1
ATOM 739 C C . ILE A 1 96 ? -7.313 -8.951 -2.532 1.00 96.94 96 ILE A C 1
ATOM 741 O O . ILE A 1 96 ? -6.510 -8.486 -3.343 1.00 96.94 96 ILE A O 1
ATOM 745 N N . LYS A 1 97 ? -7.822 -10.184 -2.653 1.00 95.19 97 LYS A N 1
ATOM 746 C CA . LYS A 1 97 ? -7.426 -11.142 -3.704 1.00 95.19 97 LYS A CA 1
ATOM 747 C C . LYS A 1 97 ? -7.720 -10.640 -5.116 1.00 95.19 97 LYS A C 1
ATOM 749 O O . LYS A 1 97 ? -6.927 -10.865 -6.027 1.00 95.19 97 LYS A O 1
ATOM 754 N N . GLU A 1 98 ? -8.827 -9.924 -5.304 1.00 95.94 98 GLU A N 1
ATOM 755 C CA . GLU A 1 98 ? -9.171 -9.304 -6.591 1.00 95.94 98 GLU A CA 1
ATOM 756 C C . GLU A 1 98 ? -8.143 -8.254 -7.039 1.00 95.94 98 GLU A C 1
ATOM 758 O O . GLU A 1 98 ? -7.948 -8.053 -8.238 1.00 95.94 98 GLU A O 1
ATOM 7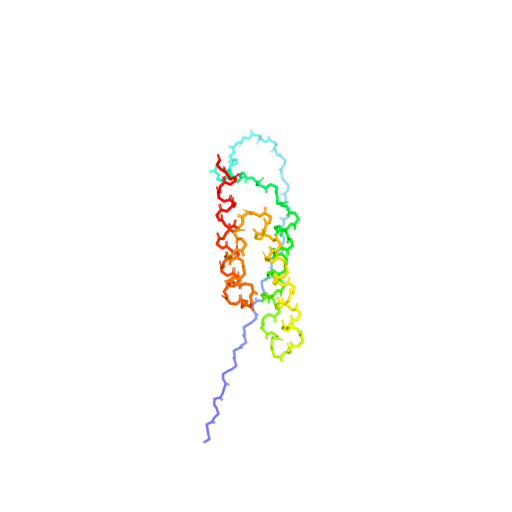63 N N . ASN A 1 99 ? -7.469 -7.592 -6.093 1.00 96.00 99 ASN A N 1
ATOM 764 C CA . ASN A 1 99 ? -6.597 -6.454 -6.377 1.00 96.00 99 ASN A CA 1
ATOM 765 C C . ASN A 1 99 ? -5.098 -6.762 -6.245 1.00 96.00 99 ASN A C 1
ATOM 767 O O . ASN A 1 99 ? -4.302 -6.061 -6.865 1.00 96.00 99 ASN A O 1
ATOM 771 N N . GLU A 1 100 ? -4.691 -7.771 -5.465 1.00 91.69 100 GLU A N 1
ATOM 772 C CA . GLU A 1 100 ? -3.287 -7.965 -5.064 1.00 91.69 100 GLU A CA 1
ATOM 773 C C . GLU A 1 100 ? -2.329 -8.286 -6.219 1.00 91.69 100 GLU A C 1
ATOM 775 O O . GLU A 1 100 ? -1.146 -7.946 -6.161 1.00 91.69 100 GLU A O 1
ATOM 780 N N . SER A 1 101 ? -2.818 -8.909 -7.292 1.00 92.00 101 SER A N 1
ATOM 781 C CA . SER A 1 101 ? -1.977 -9.344 -8.413 1.00 92.00 101 SER A CA 1
ATOM 782 C C . SER A 1 101 ? -1.453 -8.175 -9.258 1.00 92.00 101 SER A C 1
ATOM 784 O O . SER A 1 101 ? -0.309 -8.211 -9.717 1.00 92.00 101 SER A O 1
ATOM 786 N N . ASN A 1 102 ? -2.236 -7.104 -9.409 1.00 95.25 102 ASN A N 1
ATOM 787 C CA . ASN A 1 102 ? -1.916 -5.965 -10.266 1.00 95.25 102 ASN A CA 1
ATOM 788 C C . ASN A 1 102 ? -1.645 -4.703 -9.437 1.00 95.25 102 ASN A C 1
ATOM 790 O O . ASN A 1 102 ? -2.529 -4.155 -8.782 1.00 95.25 102 ASN A O 1
ATOM 794 N N . ILE A 1 103 ? -0.418 -4.181 -9.516 1.00 95.94 103 ILE A N 1
ATOM 795 C CA . ILE A 1 103 ? -0.008 -3.021 -8.716 1.00 95.94 103 ILE A CA 1
ATOM 796 C C . ILE A 1 103 ? -0.830 -1.760 -9.032 1.00 95.94 103 ILE A C 1
ATOM 798 O O . ILE A 1 103 ? -1.096 -0.946 -8.146 1.00 95.94 103 ILE A O 1
ATOM 802 N N . ASN A 1 104 ? -1.298 -1.625 -10.278 1.00 95.31 104 ASN A N 1
ATOM 803 C CA . ASN A 1 104 ? -2.083 -0.475 -10.724 1.00 95.31 104 ASN A CA 1
ATOM 804 C C . ASN A 1 104 ? -3.502 -0.467 -10.141 1.00 95.31 104 ASN A C 1
ATOM 806 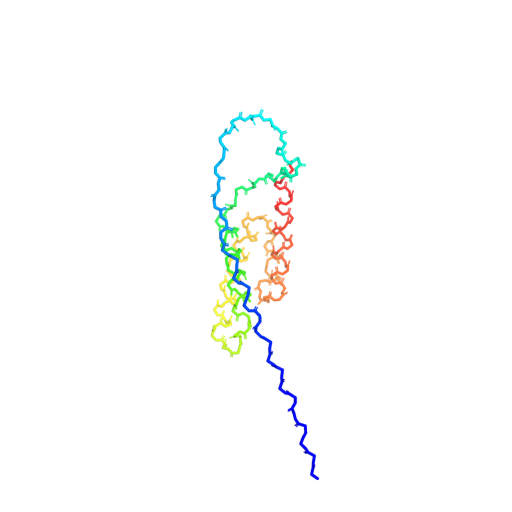O O . ASN A 1 104 ? -4.113 0.597 -10.071 1.00 95.31 104 ASN A O 1
ATOM 810 N N . THR A 1 105 ? -4.022 -1.620 -9.708 1.00 97.12 105 THR A N 1
ATOM 811 C CA . THR A 1 105 ? -5.308 -1.732 -9.000 1.00 97.12 105 THR A CA 1
ATOM 812 C C . THR A 1 105 ? -5.111 -1.778 -7.486 1.00 97.12 105 THR A C 1
ATOM 814 O O . THR A 1 105 ? -5.871 -1.152 -6.748 1.00 97.12 105 THR A O 1
ATOM 817 N N . LEU A 1 106 ? -4.042 -2.425 -7.012 1.00 98.12 106 LEU A N 1
ATOM 818 C CA . LEU A 1 106 ? -3.732 -2.544 -5.589 1.00 98.12 106 LEU A CA 1
ATOM 819 C C . LEU A 1 106 ? -3.482 -1.194 -4.913 1.00 98.12 106 LEU A C 1
ATOM 821 O O . LEU A 1 106 ? -4.043 -0.935 -3.851 1.00 98.12 106 LEU A O 1
ATOM 825 N N . ILE A 1 107 ? -2.667 -0.321 -5.516 1.00 98.19 107 ILE A N 1
ATOM 826 C CA . ILE A 1 107 ? -2.343 0.995 -4.942 1.00 98.19 107 ILE A CA 1
ATOM 827 C C . ILE A 1 107 ? -3.602 1.844 -4.697 1.00 98.19 107 ILE A C 1
ATOM 829 O O . ILE A 1 107 ? -3.808 2.268 -3.554 1.00 98.19 107 ILE A O 1
ATOM 833 N N . PRO A 1 108 ? -4.457 2.120 -5.706 1.00 98.19 108 PRO A N 1
ATOM 834 C CA . PRO A 1 108 ? -5.648 2.932 -5.481 1.00 98.19 108 PRO A CA 1
ATOM 835 C C . PRO A 1 108 ? -6.634 2.263 -4.516 1.00 98.19 108 PRO A C 1
ATOM 837 O O . PRO A 1 108 ? -7.253 2.959 -3.710 1.00 98.19 108 PRO A O 1
ATOM 840 N N . PHE A 1 109 ? -6.751 0.932 -4.539 1.00 98.31 109 PHE A N 1
ATOM 841 C CA . PHE A 1 109 ? -7.579 0.196 -3.585 1.00 98.31 109 PHE A CA 1
ATOM 842 C C . PHE A 1 109 ? -7.090 0.367 -2.136 1.00 98.31 109 PHE A C 1
ATOM 844 O O . PHE A 1 109 ? -7.867 0.772 -1.266 1.00 98.31 109 PHE A O 1
ATOM 851 N N . ALA A 1 110 ? -5.795 0.144 -1.888 1.00 98.50 110 ALA A N 1
ATOM 852 C CA . ALA A 1 110 ? -5.174 0.298 -0.576 1.00 98.50 110 ALA A CA 1
ATOM 853 C C . ALA A 1 110 ? -5.310 1.728 -0.043 1.00 98.50 110 ALA A C 1
ATOM 855 O O . ALA A 1 110 ? -5.741 1.920 1.092 1.00 98.50 110 ALA A O 1
ATOM 856 N N . LEU A 1 111 ? -5.039 2.741 -0.874 1.00 98.56 111 LEU A N 1
ATOM 857 C CA . LEU A 1 111 ? -5.186 4.147 -0.486 1.00 98.56 111 LEU A CA 1
ATOM 858 C C . LEU A 1 111 ? -6.636 4.512 -0.151 1.00 98.56 111 LEU A C 1
ATOM 860 O O . LEU A 1 111 ? -6.877 5.207 0.837 1.00 98.56 111 LEU A O 1
ATOM 864 N N . LYS A 1 112 ? -7.608 4.016 -0.927 1.00 98.12 112 LYS A N 1
ATOM 865 C CA . LYS A 1 112 ? -9.037 4.242 -0.669 1.00 98.12 112 LYS A CA 1
ATOM 866 C C . LYS A 1 112 ? -9.454 3.674 0.688 1.00 98.12 112 LYS A C 1
ATOM 868 O O . LYS A 1 112 ? -10.070 4.386 1.481 1.00 98.12 112 LYS A O 1
ATOM 873 N N . LYS A 1 113 ? -9.118 2.410 0.967 1.00 98.12 113 LYS A N 1
ATOM 874 C CA . LYS A 1 113 ? -9.452 1.752 2.242 1.00 98.12 113 LYS A CA 1
ATOM 875 C C . LYS A 1 113 ? -8.715 2.404 3.411 1.00 98.12 113 LYS A C 1
ATOM 877 O O . LYS A 1 113 ? -9.333 2.680 4.436 1.00 98.12 113 LYS A O 1
ATOM 882 N N . TYR A 1 114 ? -7.436 2.732 3.233 1.00 97.56 114 TYR A N 1
ATOM 883 C CA . TYR A 1 114 ? -6.632 3.383 4.262 1.00 97.56 114 TYR A CA 1
ATOM 884 C C . TYR A 1 114 ? -7.164 4.774 4.627 1.00 97.56 114 TYR A C 1
ATOM 886 O O . TYR A 1 114 ? -7.329 5.089 5.804 1.00 97.56 114 TYR A O 1
ATOM 894 N N . SER A 1 115 ? -7.515 5.593 3.633 1.00 96.19 115 SER A N 1
ATOM 895 C CA . SER A 1 115 ? -8.115 6.909 3.871 1.00 96.19 115 SER A CA 1
ATOM 896 C C . SER A 1 115 ? -9.463 6.805 4.590 1.00 96.19 115 SER A C 1
ATOM 898 O O . SER A 1 115 ? -9.703 7.547 5.543 1.00 96.19 115 SER A O 1
ATOM 900 N N . ALA A 1 116 ? -10.318 5.856 4.191 1.00 95.69 116 ALA A N 1
ATOM 901 C CA . ALA A 1 116 ? -11.591 5.607 4.865 1.00 95.69 116 ALA A CA 1
ATOM 902 C C . ALA A 1 116 ? -11.391 5.212 6.337 1.00 95.69 116 ALA A C 1
ATOM 904 O O . ALA A 1 116 ? -12.057 5.767 7.209 1.00 95.69 116 ALA A O 1
ATOM 905 N N . PHE A 1 117 ? -10.429 4.327 6.615 1.00 95.00 117 PHE A N 1
ATOM 906 C CA . PHE A 1 117 ? -10.062 3.937 7.976 1.00 95.00 117 PHE A CA 1
ATOM 907 C C . PHE A 1 117 ? -9.613 5.144 8.815 1.00 95.00 117 PHE A C 1
ATOM 909 O O . PHE A 1 117 ? -10.132 5.368 9.906 1.00 95.00 117 PHE A O 1
ATOM 916 N N . LEU A 1 118 ? -8.688 5.962 8.298 1.00 92.81 118 LEU A N 1
ATOM 917 C CA . LEU A 1 118 ? -8.195 7.144 9.012 1.00 92.81 118 LEU A CA 1
ATOM 918 C C . LEU A 1 118 ? -9.295 8.176 9.278 1.00 92.81 118 LEU A C 1
ATOM 920 O O . LEU A 1 118 ? -9.235 8.889 10.274 1.00 92.81 118 LEU A O 1
ATOM 924 N N . ASN A 1 119 ? -10.277 8.292 8.387 1.00 91.81 119 ASN A N 1
ATOM 925 C CA . ASN A 1 119 ? -11.407 9.195 8.587 1.00 91.81 119 ASN A CA 1
ATOM 926 C C . ASN A 1 119 ? -12.395 8.647 9.622 1.00 91.81 119 ASN A C 1
ATOM 928 O O . ASN A 1 119 ? -12.917 9.422 10.416 1.00 91.81 119 ASN A O 1
ATOM 932 N N . ALA A 1 120 ? -12.622 7.332 9.645 1.00 89.88 120 ALA A N 1
ATOM 933 C CA . ALA A 1 120 ? -13.462 6.690 10.650 1.00 89.88 120 ALA A CA 1
ATOM 934 C C . ALA A 1 120 ? -12.855 6.796 12.056 1.00 89.88 120 ALA A C 1
ATOM 936 O O . ALA A 1 120 ? -13.567 7.117 12.993 1.00 89.88 120 ALA A O 1
ATOM 937 N N . ALA A 1 121 ? -11.539 6.612 12.196 1.00 84.94 121 ALA A N 1
ATOM 938 C CA . ALA A 1 121 ? -10.845 6.664 13.486 1.00 84.94 121 ALA A CA 1
ATOM 939 C C . ALA A 1 121 ? -10.658 8.085 14.066 1.00 84.94 121 ALA A C 1
ATOM 941 O O . ALA A 1 121 ? -10.146 8.234 15.174 1.00 84.94 121 ALA A O 1
ATOM 942 N N . LYS A 1 122 ? -11.025 9.137 13.321 1.00 78.00 122 LYS A N 1
ATOM 943 C CA . LYS A 1 122 ? -11.018 10.530 13.807 1.00 78.00 122 LYS A CA 1
ATOM 944 C C . LYS A 1 122 ? -12.327 10.947 14.483 1.00 78.00 122 LYS A C 1
ATOM 946 O O . LYS A 1 122 ? -12.311 11.972 15.164 1.00 78.00 122 LYS A O 1
ATOM 951 N N . ASN A 1 123 ? -13.414 10.212 14.243 1.00 55.50 123 ASN A N 1
ATOM 952 C CA . ASN A 1 123 ? -14.758 10.472 14.771 1.00 55.50 123 ASN A CA 1
ATOM 953 C C . ASN A 1 123 ? -15.074 9.526 15.929 1.00 55.50 123 ASN A C 1
ATOM 955 O O . ASN A 1 123 ? -15.901 9.929 16.773 1.00 55.50 123 ASN A O 1
#

Mean predicted aligned error: 15.01 Å